Protein AF-A0A2P4XUZ0-F1 (afdb_monomer)

Solvent-accessible surface area (backbone atoms only — not comparable to full-atom values): 8310 Å² total; per-residue (Å²): 109,68,75,66,41,58,75,63,76,50,95,65,54,71,65,57,55,49,53,58,52,55,73,72,50,79,84,85,50,74,68,58,52,52,53,51,52,53,52,53,50,50,41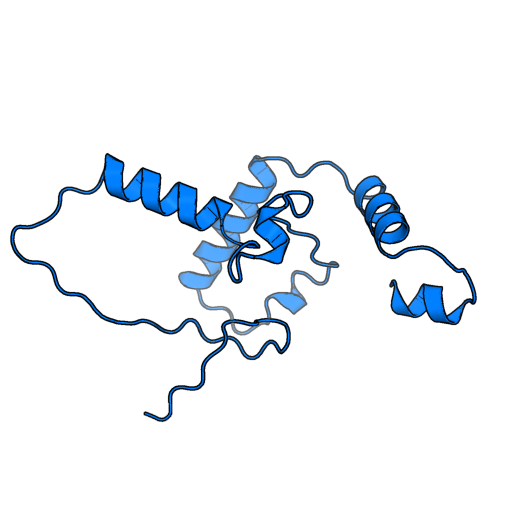,70,75,53,76,61,97,66,59,69,57,82,78,50,83,58,90,84,83,86,74,70,42,77,75,83,46,78,61,48,82,72,38,89,60,35,68,49,40,54,60,51,50,52,49,52,54,49,46,68,75,72,56,81,82,67,100,72,84,85,88,85,91,82,84,80,91,70,90,57,89,84,49,88,79,67,80,83,81,88,123

Structure (mmCIF, N/CA/C/O backbone):
data_AF-A0A2P4XUZ0-F1
#
_entry.id   AF-A0A2P4XUZ0-F1
#
loop_
_atom_site.group_PDB
_atom_site.id
_atom_site.type_symbol
_atom_site.label_atom_id
_atom_site.label_alt_id
_atom_site.label_comp_id
_atom_site.label_asym_id
_atom_site.label_entity_id
_atom_site.label_seq_id
_atom_site.pdbx_PDB_ins_code
_atom_site.Cartn_x
_atom_site.Cartn_y
_atom_site.Cartn_z
_atom_site.occupancy
_atom_site.B_iso_or_equiv
_atom_site.auth_seq_id
_atom_site.auth_comp_id
_atom_site.auth_asym_id
_atom_site.auth_atom_id
_atom_site.pdbx_PDB_model_num
ATOM 1 N N . MET A 1 1 ? 16.576 -11.439 -14.204 1.00 50.22 1 MET A N 1
ATOM 2 C CA . MET A 1 1 ? 17.469 -11.326 -15.381 1.00 50.22 1 MET A CA 1
ATOM 3 C C . MET A 1 1 ?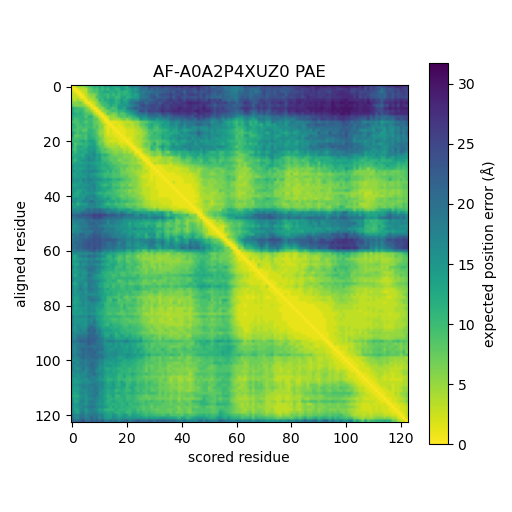 18.677 -10.415 -15.166 1.00 50.22 1 MET A C 1
ATOM 5 O O . MET A 1 1 ? 19.702 -10.685 -15.773 1.00 50.22 1 MET A O 1
ATOM 9 N N . TYR A 1 2 ? 18.621 -9.422 -14.272 1.00 43.38 2 TYR A N 1
ATOM 10 C CA . TYR A 1 2 ? 19.774 -8.587 -13.890 1.00 43.38 2 TYR A CA 1
ATOM 11 C C . TYR A 1 2 ? 21.031 -9.386 -13.484 1.00 43.38 2 TYR A C 1
ATOM 13 O O . TYR A 1 2 ? 22.101 -9.186 -14.047 1.00 43.38 2 TYR A O 1
ATOM 21 N N . GLN A 1 3 ? 20.890 -10.398 -12.617 1.00 46.34 3 GLN A N 1
ATOM 22 C CA . GLN A 1 3 ? 22.017 -11.273 -12.246 1.00 46.34 3 GLN A CA 1
ATOM 23 C C . GL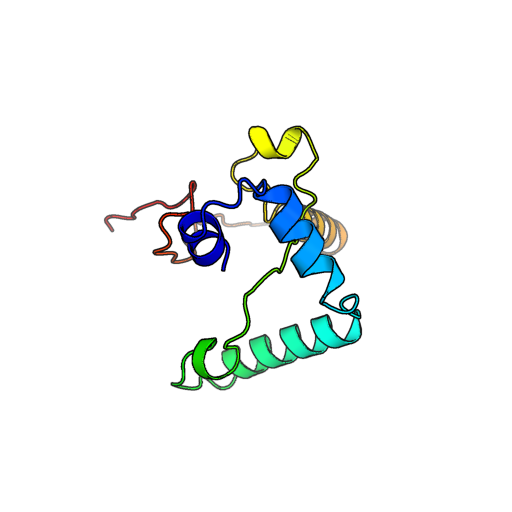N A 1 3 ? 22.591 -12.089 -13.421 1.00 46.34 3 GLN A C 1
ATOM 25 O O . GLN A 1 3 ? 23.767 -12.444 -13.414 1.00 46.34 3 GLN A O 1
ATOM 30 N N . LYS A 1 4 ? 21.780 -12.345 -14.457 1.00 53.59 4 LYS A N 1
ATOM 31 C CA . LYS A 1 4 ? 22.189 -13.054 -15.679 1.00 53.59 4 LYS A CA 1
ATOM 32 C C . LYS A 1 4 ? 22.975 -12.153 -16.647 1.00 53.59 4 LYS A C 1
ATOM 34 O O . LYS A 1 4 ? 23.714 -12.671 -17.469 1.00 53.59 4 LYS A O 1
ATOM 39 N N . LYS A 1 5 ? 22.808 -10.824 -16.552 1.00 52.25 5 LYS A N 1
ATOM 40 C CA . LYS A 1 5 ? 23.563 -9.826 -17.334 1.00 52.25 5 LYS A CA 1
ATOM 41 C C . LYS A 1 5 ? 24.849 -9.378 -16.629 1.00 52.25 5 LYS A C 1
ATOM 43 O O . LYS A 1 5 ? 25.851 -9.183 -17.302 1.00 52.25 5 LYS A O 1
ATOM 48 N N . MET A 1 6 ? 24.867 -9.325 -15.291 1.00 48.94 6 MET A N 1
ATOM 49 C CA . MET A 1 6 ? 26.105 -9.069 -14.529 1.00 48.94 6 MET A CA 1
ATOM 50 C C . MET A 1 6 ? 27.136 -10.199 -14.666 1.00 48.94 6 MET A C 1
ATOM 52 O O . MET A 1 6 ? 28.333 -9.947 -14.686 1.00 48.94 6 MET A O 1
ATOM 56 N N . THR A 1 7 ? 26.681 -11.443 -14.841 1.00 46.78 7 THR A N 1
ATOM 57 C CA . THR A 1 7 ? 27.550 -12.595 -15.152 1.00 46.78 7 THR A CA 1
ATOM 58 C C . THR A 1 7 ? 28.132 -12.558 -16.570 1.00 46.78 7 THR A C 1
ATOM 60 O O . THR A 1 7 ? 29.051 -13.315 -16.861 1.00 46.78 7 THR A O 1
ATOM 63 N N . GLN A 1 8 ? 27.643 -11.668 -17.443 1.00 55.88 8 GLN A N 1
ATOM 64 C CA . GLN A 1 8 ? 28.125 -11.481 -18.816 1.00 55.88 8 GLN A CA 1
ATOM 65 C C . GLN A 1 8 ? 29.077 -10.279 -18.973 1.00 55.88 8 GLN A C 1
ATOM 67 O O . GLN A 1 8 ? 29.321 -9.857 -20.098 1.00 55.88 8 GLN A O 1
ATOM 72 N N . ASN A 1 9 ? 29.638 -9.742 -17.877 1.00 50.16 9 ASN A N 1
ATOM 73 C CA . ASN A 1 9 ? 30.615 -8.638 -17.901 1.00 50.16 9 ASN A CA 1
ATOM 74 C C . ASN A 1 9 ? 30.116 -7.355 -18.598 1.00 50.16 9 ASN A C 1
ATOM 76 O O . ASN A 1 9 ? 30.912 -6.537 -19.053 1.00 50.16 9 ASN A O 1
ATOM 80 N N . VAL A 1 10 ? 28.796 -7.163 -18.694 1.00 57.69 10 VAL A N 1
ATOM 81 C CA . VAL A 1 10 ? 28.223 -5.918 -19.208 1.00 57.69 10 VAL A CA 1
ATOM 82 C C . VAL A 1 10 ? 27.905 -5.034 -18.009 1.00 57.69 10 VAL A C 1
ATOM 84 O O . VAL A 1 10 ? 26.992 -5.342 -17.237 1.00 57.69 10 VAL A O 1
ATOM 87 N N . ASP A 1 11 ? 28.679 -3.964 -17.847 1.00 55.78 11 ASP A N 1
ATOM 88 C CA . ASP A 1 11 ? 28.485 -2.934 -16.823 1.00 55.78 11 ASP A CA 1
ATOM 89 C C . ASP A 1 11 ? 27.260 -2.077 -17.181 1.00 55.78 11 ASP A C 1
ATOM 91 O O . ASP A 1 11 ? 27.360 -0.954 -17.660 1.00 55.78 11 ASP A O 1
ATOM 95 N N . VAL A 1 12 ? 26.071 -2.678 -17.078 1.00 63.44 12 VAL A N 1
ATOM 96 C CA . VAL A 1 12 ? 24.789 -2.000 -17.297 1.00 63.44 12 VAL A CA 1
ATOM 97 C C . VAL A 1 12 ? 24.200 -1.677 -15.939 1.00 63.44 12 VAL A C 1
ATOM 99 O O . VAL A 1 12 ? 23.948 -2.580 -15.129 1.00 63.44 12 VAL A O 1
ATOM 102 N N . SER A 1 13 ? 23.928 -0.397 -15.701 1.00 67.25 13 SER A N 1
ATOM 103 C CA . SER A 1 13 ? 23.312 0.044 -14.455 1.00 67.25 13 SER A CA 1
ATOM 104 C C . SER A 1 13 ? 21.939 -0.610 -14.284 1.00 67.25 13 SER A C 1
ATOM 106 O O . SER A 1 13 ? 21.165 -0.767 -15.233 1.00 67.25 13 SER A O 1
ATOM 108 N N . LYS A 1 14 ? 21.586 -0.977 -13.047 1.00 64.94 14 LYS A N 1
ATOM 109 C CA . LYS A 1 14 ? 20.268 -1.542 -12.709 1.00 64.94 14 LYS A CA 1
ATOM 110 C C . LYS A 1 14 ? 19.123 -0.698 -13.271 1.00 64.94 14 LYS A C 1
ATOM 112 O O . LYS A 1 14 ? 18.150 -1.259 -13.768 1.00 64.94 14 LYS A O 1
ATOM 117 N N . ASN A 1 15 ? 19.261 0.625 -13.240 1.00 61.59 15 ASN A N 1
ATOM 118 C CA . ASN A 1 15 ? 18.246 1.550 -13.740 1.00 61.59 15 ASN A CA 1
ATOM 119 C C . ASN A 1 15 ? 18.067 1.439 -15.260 1.00 61.59 15 ASN A C 1
ATOM 121 O O . ASN A 1 15 ? 16.940 1.442 -15.741 1.00 61.59 15 ASN A O 1
ATOM 125 N N . GLU A 1 16 ? 19.147 1.249 -16.015 1.00 69.00 16 GLU A N 1
ATOM 126 C CA . GLU A 1 16 ? 19.091 1.075 -17.471 1.00 69.00 16 GLU A CA 1
ATOM 127 C C . GLU A 1 16 ? 18.433 -0.251 -17.854 1.00 69.00 16 GLU A C 1
ATOM 129 O O . GLU A 1 16 ? 17.619 -0.301 -18.777 1.00 69.00 16 GLU A O 1
ATOM 134 N N . VAL A 1 17 ? 18.727 -1.326 -17.112 1.00 70.19 17 VAL A N 1
ATOM 135 C CA . VAL A 1 17 ? 18.054 -2.619 -17.299 1.00 70.19 17 VAL A CA 1
ATOM 136 C C . VAL A 1 17 ? 16.556 -2.490 -17.027 1.00 70.19 17 VAL A C 1
ATOM 138 O O . VAL A 1 17 ? 15.762 -2.976 -17.829 1.00 70.19 17 VAL A O 1
ATOM 141 N N . MET A 1 18 ? 16.171 -1.804 -15.948 1.00 65.38 18 MET A N 1
ATOM 142 C CA . MET A 1 18 ? 14.765 -1.566 -15.613 1.00 65.38 18 MET A CA 1
ATOM 143 C C . MET A 1 18 ? 14.060 -0.735 -16.690 1.00 65.38 18 MET A C 1
ATOM 145 O O . MET A 1 18 ? 12.983 -1.114 -17.129 1.00 65.38 18 MET A O 1
ATOM 149 N N . VAL A 1 19 ? 14.678 0.344 -17.184 1.00 69.50 19 VAL A N 1
ATOM 150 C CA . VAL A 1 19 ? 14.120 1.172 -18.270 1.00 69.50 19 VAL A CA 1
ATOM 151 C C . VAL A 1 19 ? 13.948 0.362 -19.557 1.00 69.50 19 VAL A C 1
ATOM 153 O O . VAL A 1 19 ? 12.925 0.483 -20.232 1.00 69.50 19 VAL A O 1
ATOM 156 N N . MET A 1 20 ? 14.921 -0.483 -19.904 1.00 69.81 20 MET A N 1
ATOM 157 C CA . MET A 1 20 ? 14.810 -1.378 -21.057 1.00 69.81 20 MET A CA 1
ATOM 158 C C . MET A 1 20 ? 13.697 -2.420 -20.890 1.00 69.81 20 MET A C 1
ATOM 160 O O . MET A 1 20 ? 13.032 -2.749 -21.869 1.00 69.81 20 MET A O 1
ATOM 164 N N . GLU A 1 21 ? 13.482 -2.940 -19.681 1.00 68.19 21 GLU A N 1
ATOM 165 C CA . GLU A 1 21 ? 12.371 -3.852 -19.393 1.00 68.19 21 GLU A CA 1
ATOM 166 C C . GLU A 1 21 ? 11.018 -3.132 -19.448 1.00 68.19 21 GLU A C 1
ATOM 168 O O . GLU A 1 21 ? 10.100 -3.643 -20.080 1.00 68.19 21 GLU A O 1
ATOM 173 N N . THR A 1 22 ? 10.894 -1.924 -18.894 1.00 64.12 22 THR A N 1
ATOM 174 C CA . THR A 1 22 ? 9.651 -1.140 -18.972 1.00 64.12 22 THR A CA 1
ATOM 175 C C . THR A 1 22 ? 9.268 -0.839 -20.420 1.00 64.12 22 THR A C 1
ATOM 177 O O . THR A 1 22 ? 8.104 -0.958 -20.777 1.00 64.12 22 THR A O 1
ATOM 180 N N . LYS A 1 23 ? 10.242 -0.539 -21.290 1.00 67.88 23 LYS A N 1
ATOM 181 C CA . LYS A 1 23 ? 10.004 -0.322 -22.731 1.00 67.88 23 LYS A CA 1
ATOM 182 C C . LYS A 1 23 ? 9.524 -1.572 -23.481 1.00 67.88 23 LYS A C 1
ATOM 184 O O . LYS A 1 23 ? 9.007 -1.440 -24.585 1.00 67.88 23 LYS A O 1
ATOM 189 N N . ARG A 1 24 ? 9.731 -2.774 -22.931 1.00 67.44 24 ARG A N 1
ATOM 190 C CA . ARG A 1 24 ? 9.286 -4.040 -23.540 1.00 67.44 24 ARG A CA 1
ATOM 191 C C . ARG A 1 24 ? 7.829 -4.375 -23.241 1.00 67.44 24 ARG A C 1
ATOM 193 O O . ARG A 1 24 ? 7.282 -5.244 -23.912 1.00 67.44 24 ARG A O 1
ATOM 200 N N . HIS A 1 25 ? 7.232 -3.738 -22.240 1.00 67.06 25 HIS A N 1
ATOM 201 C CA . HIS A 1 25 ? 5.857 -3.991 -21.836 1.00 67.06 25 HIS A CA 1
ATOM 202 C C . HIS A 1 25 ? 4.963 -2.831 -22.272 1.00 67.06 25 HIS A C 1
ATOM 204 O O . HIS A 1 25 ? 5.349 -1.666 -22.180 1.00 67.06 25 HIS A O 1
ATOM 210 N N . GLU A 1 26 ? 3.769 -3.154 -22.769 1.00 71.88 26 GLU A N 1
ATOM 211 C CA . GLU A 1 26 ? 2.752 -2.143 -23.042 1.00 71.88 26 GLU A CA 1
ATOM 212 C C . GLU A 1 26 ? 2.333 -1.444 -21.742 1.00 71.88 26 GLU A C 1
ATOM 214 O O . GLU A 1 26 ? 2.473 -1.990 -20.642 1.00 71.88 26 GLU A O 1
ATOM 219 N N . GLN A 1 27 ? 1.826 -0.216 -21.864 1.00 73.62 27 GLN A N 1
ATOM 220 C CA . GLN A 1 27 ? 1.274 0.487 -20.712 1.00 73.62 27 GLN A CA 1
ATOM 221 C C . GLN A 1 27 ? 0.094 -0.300 -20.138 1.00 73.62 27 GLN A C 1
ATOM 223 O O . GLN A 1 27 ? -0.822 -0.673 -20.871 1.00 73.62 27 GLN A O 1
ATOM 228 N N . ILE A 1 28 ? 0.115 -0.501 -18.820 1.00 76.00 28 ILE A N 1
ATOM 229 C CA . ILE A 1 28 ? -0.948 -1.200 -18.098 1.00 76.00 28 ILE A CA 1
ATOM 230 C C . ILE A 1 28 ? -2.230 -0.372 -18.203 1.00 76.00 28 ILE A C 1
ATOM 232 O O . ILE A 1 28 ? -2.279 0.779 -17.762 1.00 76.00 28 ILE A O 1
ATOM 236 N N . LYS A 1 29 ? -3.283 -0.958 -18.772 1.00 80.94 29 LYS A N 1
ATOM 237 C CA . LYS A 1 29 ? -4.591 -0.305 -18.899 1.00 80.94 29 LYS A CA 1
ATOM 238 C C . LYS A 1 29 ? -5.369 -0.432 -17.590 1.00 80.94 29 LYS A C 1
ATOM 240 O O . LYS A 1 29 ? -5.294 -1.448 -16.903 1.00 80.94 29 LYS A O 1
ATOM 245 N N . ALA A 1 30 ? -6.215 0.555 -17.286 1.00 82.44 30 ALA A N 1
ATOM 246 C CA . ALA A 1 30 ? -7.075 0.525 -16.095 1.00 82.44 30 ALA A CA 1
ATOM 247 C C . ALA A 1 30 ? -7.939 -0.751 -16.013 1.00 82.44 30 ALA A C 1
ATOM 249 O O . ALA A 1 30 ? -8.114 -1.327 -14.941 1.00 82.44 30 ALA A O 1
ATOM 250 N N . LEU A 1 31 ? -8.418 -1.241 -17.162 1.00 79.94 31 LEU A N 1
ATOM 251 C CA . LEU A 1 31 ? -9.196 -2.477 -17.252 1.00 79.94 31 LEU A CA 1
ATOM 252 C C . LEU A 1 31 ? -8.405 -3.716 -16.790 1.00 79.94 31 LEU A C 1
ATOM 254 O O . LEU A 1 31 ? -8.967 -4.608 -16.164 1.00 79.94 31 LEU A O 1
ATOM 258 N N . GLU A 1 32 ? -7.101 -3.777 -17.056 1.00 80.88 32 GLU A N 1
ATOM 259 C CA . GLU A 1 32 ? -6.250 -4.900 -16.638 1.00 80.88 32 GLU A CA 1
ATOM 260 C C . GLU A 1 32 ? -6.070 -4.932 -15.119 1.00 80.88 32 GLU A C 1
ATOM 262 O O . GLU A 1 32 ? -6.063 -6.006 -14.515 1.00 80.88 32 GLU A O 1
ATOM 267 N N . ILE A 1 33 ? -6.010 -3.756 -14.488 1.00 83.06 33 ILE A N 1
ATOM 268 C CA . ILE A 1 33 ? -5.978 -3.627 -13.028 1.00 83.06 33 ILE A CA 1
ATOM 269 C C . ILE A 1 33 ? -7.285 -4.156 -12.428 1.00 83.06 33 ILE A C 1
ATOM 271 O O . ILE A 1 33 ? -7.247 -4.946 -11.485 1.00 83.06 33 ILE A O 1
ATOM 275 N N . ILE A 1 34 ? -8.436 -3.785 -13.003 1.00 85.06 34 ILE A N 1
ATOM 276 C CA . ILE A 1 34 ? -9.752 -4.266 -12.552 1.00 85.06 34 ILE A CA 1
ATOM 277 C C . ILE A 1 34 ? -9.853 -5.790 -12.682 1.00 85.06 34 ILE A C 1
ATOM 279 O O . ILE A 1 34 ? -10.286 -6.450 -11.739 1.00 85.06 34 ILE A O 1
ATOM 283 N N . HIS A 1 35 ? -9.403 -6.371 -13.799 1.00 80.31 35 HIS A N 1
ATOM 284 C CA . HIS A 1 35 ? -9.348 -7.829 -13.950 1.00 80.31 35 HIS A CA 1
ATOM 285 C C . HIS A 1 35 ? -8.456 -8.487 -12.889 1.00 80.31 35 HIS A C 1
ATOM 287 O O . HIS A 1 35 ? -8.828 -9.516 -12.320 1.00 80.31 35 HIS A O 1
ATOM 293 N N . GLY A 1 36 ? -7.306 -7.880 -12.580 1.00 82.56 36 GLY A N 1
ATOM 294 C CA . GLY A 1 36 ? -6.424 -8.328 -11.504 1.00 82.56 36 GLY A CA 1
ATOM 295 C C . GLY A 1 36 ? -7.121 -8.332 -10.141 1.00 82.56 36 GLY A C 1
ATOM 296 O O . GLY A 1 36 ? -7.090 -9.343 -9.440 1.00 82.56 36 GLY A O 1
ATOM 297 N N . ILE A 1 37 ? -7.807 -7.241 -9.788 1.00 87.00 37 ILE A N 1
ATOM 298 C CA . ILE A 1 37 ? -8.583 -7.131 -8.542 1.00 87.00 37 ILE A CA 1
ATOM 299 C C . ILE A 1 37 ? -9.705 -8.174 -8.507 1.00 87.00 37 ILE A C 1
ATOM 301 O O . ILE A 1 37 ? -9.847 -8.879 -7.510 1.00 87.00 37 ILE A O 1
ATOM 305 N N . GLY A 1 38 ? -10.461 -8.331 -9.597 1.00 86.06 38 GLY A N 1
ATOM 306 C CA . GLY A 1 38 ? -11.533 -9.322 -9.697 1.00 86.06 38 GLY A CA 1
ATOM 307 C C . GLY A 1 38 ? -11.036 -10.748 -9.460 1.00 86.06 38 GLY A C 1
ATOM 308 O O . GLY A 1 38 ? -11.661 -11.508 -8.721 1.00 86.06 38 GLY A O 1
ATOM 309 N N . LEU A 1 39 ? -9.865 -11.101 -9.999 1.00 84.50 39 LEU A N 1
ATOM 310 C CA . LEU A 1 39 ? -9.256 -12.408 -9.752 1.00 84.50 39 LEU A CA 1
ATOM 311 C C . LEU A 1 39 ? -8.797 -12.578 -8.295 1.00 84.50 39 LEU A C 1
ATOM 313 O O . LEU A 1 39 ? -8.930 -13.669 -7.735 1.00 84.50 39 LEU A O 1
ATOM 317 N N . LEU A 1 40 ? -8.256 -11.523 -7.674 1.00 85.19 40 LEU A N 1
ATOM 318 C CA . LEU A 1 40 ? -7.882 -11.546 -6.257 1.00 85.19 40 LEU A CA 1
ATOM 319 C C . LEU A 1 40 ? -9.113 -11.765 -5.368 1.00 85.19 40 LEU A C 1
ATOM 321 O O . LEU A 1 40 ? -9.069 -12.627 -4.494 1.00 85.19 40 LEU A O 1
ATOM 325 N N . VAL A 1 41 ? -10.220 -11.067 -5.634 1.00 88.69 41 VAL A N 1
ATOM 326 C CA . VAL A 1 41 ? -11.495 -11.247 -4.916 1.00 88.69 41 VAL A CA 1
ATOM 327 C C . VAL A 1 41 ? -12.055 -12.652 -5.134 1.00 88.69 41 VAL A C 1
ATOM 329 O O . VAL A 1 41 ? -12.409 -13.324 -4.168 1.00 88.69 41 VAL A O 1
ATOM 332 N N . ALA A 1 42 ? -12.067 -13.149 -6.373 1.00 86.81 42 ALA A N 1
AT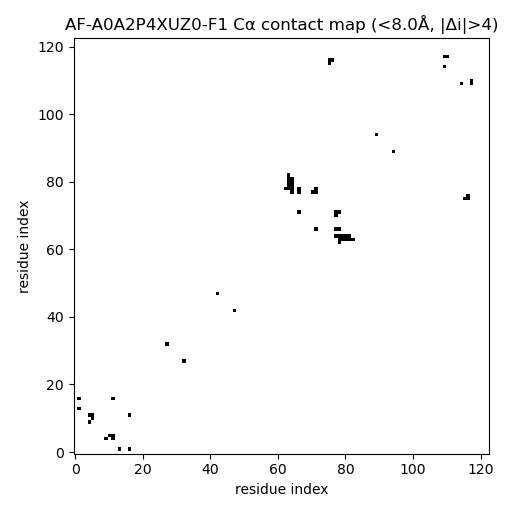OM 333 C CA . ALA A 1 42 ? -12.518 -14.507 -6.673 1.00 86.81 42 ALA A CA 1
ATOM 334 C C . ALA A 1 42 ? -11.717 -15.563 -5.895 1.00 86.81 42 ALA A C 1
ATOM 336 O O . ALA A 1 42 ? -12.288 -16.536 -5.408 1.00 86.81 42 ALA A O 1
ATOM 337 N N . ARG A 1 43 ? -10.407 -15.351 -5.715 1.00 82.62 43 ARG A N 1
ATOM 338 C CA . ARG A 1 43 ? -9.563 -16.213 -4.876 1.00 82.62 43 ARG A CA 1
ATOM 339 C C . ARG A 1 43 ? -9.847 -16.089 -3.380 1.00 82.62 43 ARG A C 1
ATOM 341 O O . ARG A 1 43 ? -9.681 -17.085 -2.683 1.00 82.62 43 ARG A O 1
ATOM 348 N N . MET A 1 44 ? -10.238 -14.912 -2.888 1.00 87.31 44 MET A N 1
ATOM 349 C CA . MET A 1 44 ? -10.669 -14.755 -1.492 1.00 87.31 44 MET A CA 1
ATOM 350 C C . MET A 1 44 ? -11.977 -15.512 -1.226 1.00 87.31 44 MET A C 1
ATOM 352 O O . MET A 1 44 ? -12.118 -16.114 -0.168 1.00 87.31 44 MET A O 1
ATOM 356 N N . LEU A 1 45 ? -12.909 -15.507 -2.187 1.00 87.56 45 LEU A N 1
ATOM 357 C CA . LEU A 1 45 ? -14.221 -16.157 -2.061 1.00 87.56 45 LEU A CA 1
ATOM 358 C C . LEU A 1 45 ? -14.172 -17.672 -2.307 1.00 87.56 45 LEU A C 1
ATOM 360 O O . LEU A 1 45 ? -14.810 -18.437 -1.590 1.00 87.56 45 LEU A O 1
ATOM 364 N N . CYS A 1 46 ? -13.404 -18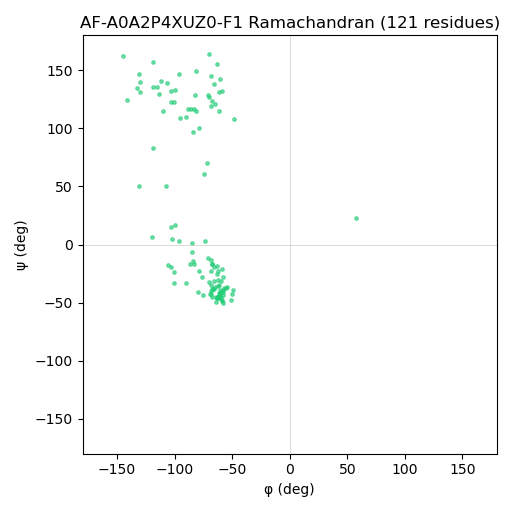.109 -3.305 1.00 85.31 46 CYS A N 1
ATOM 365 C CA . CYS A 1 46 ? -13.232 -19.510 -3.679 1.00 85.31 46 CYS A CA 1
ATOM 366 C C . CYS A 1 46 ? -11.753 -19.894 -3.516 1.00 85.31 46 CYS A C 1
ATOM 368 O O . CYS A 1 46 ? -10.997 -19.855 -4.498 1.00 85.31 46 CYS A O 1
ATOM 370 N N . PRO A 1 47 ? -11.309 -20.243 -2.293 1.00 74.69 47 PRO A N 1
ATOM 371 C CA . PRO A 1 47 ? -9.908 -20.528 -2.026 1.00 74.69 47 PRO A CA 1
ATOM 372 C C . PRO A 1 47 ? -9.444 -21.727 -2.856 1.00 74.69 47 PRO A C 1
ATOM 374 O O . PRO A 1 47 ? -9.910 -22.854 -2.706 1.00 74.69 47 PRO A O 1
ATOM 377 N N . HIS A 1 48 ? -8.516 -21.467 -3.773 1.00 72.31 48 HIS A N 1
ATOM 378 C CA . HIS A 1 48 ? -7.937 -22.477 -4.646 1.00 72.31 48 HIS A CA 1
ATOM 379 C C . HIS A 1 48 ? -6.570 -22.903 -4.098 1.00 72.31 48 HIS A C 1
ATOM 381 O O . HIS A 1 48 ? -5.733 -22.055 -3.801 1.00 72.31 48 HIS A O 1
ATOM 387 N N . ASN A 1 49 ? -6.298 -24.209 -4.026 1.00 63.47 49 ASN A N 1
ATOM 388 C CA . ASN A 1 49 ? -5.077 -24.758 -3.409 1.00 63.47 49 ASN A CA 1
ATOM 389 C C . ASN A 1 49 ? -3.785 -24.570 -4.236 1.00 63.47 49 ASN A C 1
ATOM 391 O O . ASN A 1 49 ? -2.729 -25.070 -3.851 1.00 63.47 49 ASN A O 1
ATOM 395 N N . ARG A 1 50 ? -3.844 -23.888 -5.388 1.00 70.25 50 ARG A N 1
ATOM 396 C CA . ARG A 1 50 ? -2.675 -23.663 -6.259 1.00 70.25 50 ARG A CA 1
ATOM 397 C C . ARG A 1 50 ? -2.039 -22.311 -5.989 1.00 70.25 50 ARG A C 1
ATOM 399 O O . ARG A 1 50 ? -2.731 -21.333 -5.698 1.00 70.25 50 ARG A O 1
ATOM 406 N N . ARG A 1 51 ? -0.715 -22.232 -6.124 1.00 66.06 51 ARG A N 1
ATOM 407 C CA . ARG A 1 51 ? 0.029 -21.006 -5.831 1.00 66.06 51 ARG A CA 1
ATOM 408 C C . ARG A 1 51 ? -0.333 -19.956 -6.873 1.00 66.06 51 ARG A C 1
ATOM 410 O O . ARG A 1 51 ? -0.510 -20.252 -8.052 1.00 66.06 51 ARG A O 1
ATOM 417 N N . LEU A 1 52 ? -0.393 -18.695 -6.450 1.00 64.44 52 LEU A N 1
ATOM 418 C CA . LEU A 1 52 ? -0.607 -17.575 -7.369 1.00 64.44 52 LEU A CA 1
ATOM 419 C C . LEU A 1 52 ? 0.450 -17.569 -8.489 1.00 64.44 52 LEU A C 1
ATOM 421 O O . LEU A 1 52 ? 0.111 -17.347 -9.647 1.00 64.44 52 LEU A O 1
ATOM 425 N N . ALA A 1 53 ? 1.688 -17.928 -8.132 1.00 62.25 53 ALA A N 1
ATOM 426 C CA . ALA A 1 53 ? 2.820 -18.088 -9.039 1.00 62.25 53 ALA A CA 1
ATOM 427 C C . ALA A 1 53 ? 2.602 -19.146 -10.134 1.00 62.25 53 ALA A C 1
ATOM 429 O O . ALA A 1 53 ? 3.098 -18.956 -11.238 1.00 62.25 53 ALA A O 1
ATOM 430 N N . ASP A 1 54 ? 1.828 -20.205 -9.872 1.00 65.88 54 ASP A N 1
ATOM 431 C CA . ASP A 1 54 ? 1.551 -21.257 -10.864 1.00 65.88 54 ASP A CA 1
ATOM 432 C C . ASP A 1 54 ? 0.683 -20.723 -12.019 1.00 65.88 54 ASP A C 1
ATOM 434 O O . ASP A 1 54 ? 0.695 -21.268 -13.117 1.00 65.88 54 ASP A O 1
ATOM 438 N N . HIS A 1 55 ? -0.058 -19.636 -11.773 1.00 58.81 55 HIS A N 1
ATOM 439 C CA . HIS A 1 55 ? -0.879 -18.943 -12.770 1.00 58.81 55 HIS A CA 1
ATOM 440 C C . HIS A 1 55 ? -0.253 -17.635 -13.283 1.00 58.81 55 HIS A C 1
ATOM 442 O O . HIS A 1 55 ? -0.660 -17.148 -14.331 1.00 58.81 55 HIS A O 1
ATOM 448 N N . TRP A 1 56 ? 0.702 -17.054 -12.552 1.00 56.31 56 TRP A N 1
ATOM 449 C CA . TRP A 1 56 ? 1.271 -15.725 -12.811 1.00 56.31 56 TRP A CA 1
ATOM 450 C C . TRP A 1 56 ? 2.803 -15.776 -12.803 1.00 56.31 56 TRP A C 1
ATOM 452 O O . TRP A 1 56 ? 3.464 -14.995 -12.117 1.00 56.31 56 TRP A O 1
ATOM 462 N N . ALA A 1 57 ? 3.385 -16.719 -13.547 1.00 46.75 57 ALA A N 1
ATOM 463 C CA . ALA A 1 57 ? 4.830 -16.825 -13.744 1.00 46.75 57 ALA A CA 1
ATOM 464 C C . ALA A 1 57 ? 5.345 -15.731 -14.700 1.00 46.75 57 ALA A C 1
ATOM 466 O O . ALA A 1 57 ? 5.912 -16.017 -15.750 1.00 46.75 57 ALA A O 1
ATOM 467 N N . THR A 1 58 ? 5.160 -14.465 -14.332 1.00 52.19 58 THR A N 1
ATOM 468 C CA . THR A 1 58 ? 5.713 -13.325 -15.065 1.00 52.19 58 THR A CA 1
ATOM 469 C C . THR A 1 58 ? 6.374 -12.384 -14.072 1.00 52.19 58 THR A C 1
ATOM 471 O O . THR A 1 58 ? 5.841 -12.117 -12.998 1.00 52.19 58 THR A O 1
ATOM 474 N N . THR A 1 59 ? 7.573 -11.920 -14.413 1.00 51.38 59 THR A N 1
ATOM 475 C CA . THR A 1 59 ? 8.400 -10.999 -13.627 1.00 51.38 59 THR A CA 1
ATOM 476 C C . THR A 1 59 ? 7.561 -9.803 -13.160 1.00 51.38 59 THR A C 1
ATOM 478 O O . THR A 1 59 ? 7.139 -8.977 -13.963 1.00 51.38 59 THR A O 1
ATOM 481 N N . THR A 1 60 ? 7.251 -9.743 -11.864 1.00 55.72 60 THR A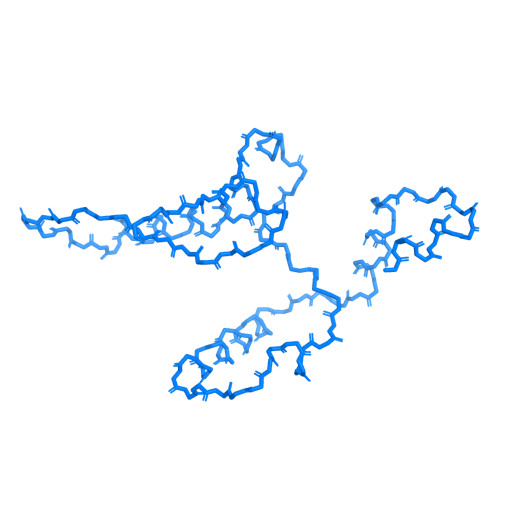 N 1
ATOM 482 C CA . THR A 1 60 ? 6.308 -8.772 -11.297 1.00 55.72 60 THR A CA 1
ATOM 483 C C . THR A 1 60 ? 6.963 -7.403 -11.134 1.00 55.72 60 THR A C 1
ATOM 485 O O . THR A 1 60 ? 7.665 -7.172 -10.150 1.00 55.72 60 THR A O 1
ATOM 488 N N . ASN A 1 61 ? 6.695 -6.492 -12.069 1.00 67.06 61 ASN A N 1
ATOM 489 C CA . ASN A 1 61 ? 7.120 -5.091 -12.013 1.00 67.06 61 ASN A CA 1
ATOM 490 C C . ASN A 1 61 ? 5.923 -4.163 -11.713 1.00 67.06 61 ASN A C 1
ATOM 492 O O . ASN A 1 61 ? 5.692 -3.193 -12.430 1.00 67.06 61 ASN A O 1
ATOM 496 N N . LEU A 1 62 ? 5.131 -4.472 -10.675 1.00 72.56 62 LEU A N 1
ATOM 497 C CA . LEU A 1 62 ? 4.073 -3.569 -10.207 1.00 72.56 62 LEU A CA 1
ATOM 498 C C . LEU A 1 62 ? 4.659 -2.560 -9.215 1.00 72.56 62 LEU A C 1
ATOM 500 O O . LEU A 1 62 ? 5.107 -2.933 -8.130 1.00 72.56 62 LEU A O 1
ATOM 504 N N . TYR A 1 63 ? 4.617 -1.284 -9.586 1.00 78.75 63 TYR A N 1
ATOM 505 C CA . TYR A 1 63 ? 5.001 -0.162 -8.737 1.00 78.75 63 TYR A CA 1
ATOM 506 C C . TYR A 1 63 ? 3.763 0.678 -8.437 1.00 78.75 63 TYR A C 1
ATOM 508 O O . TYR A 1 63 ? 3.024 1.028 -9.350 1.00 78.75 63 TYR A O 1
ATOM 516 N N . LEU A 1 64 ? 3.533 0.973 -7.157 1.00 81.19 64 LEU A N 1
ATOM 517 C CA . LEU A 1 64 ? 2.378 1.756 -6.704 1.00 81.19 64 LEU A CA 1
ATOM 518 C C . LEU A 1 64 ? 2.736 3.219 -6.422 1.00 81.19 64 LEU A C 1
ATOM 520 O O . LEU A 1 64 ? 1.862 4.080 -6.469 1.00 81.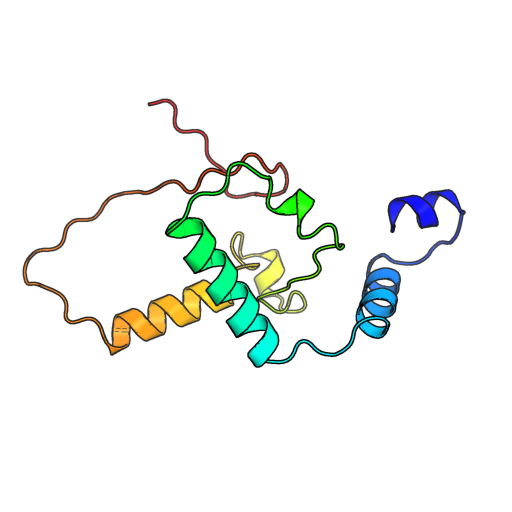19 64 LEU A O 1
ATOM 524 N N . THR A 1 65 ? 4.007 3.501 -6.133 1.00 82.31 65 THR A N 1
ATOM 525 C CA . THR A 1 65 ? 4.510 4.837 -5.791 1.00 82.31 65 THR A CA 1
ATOM 526 C C . THR A 1 65 ? 5.755 5.140 -6.619 1.00 82.31 65 THR A C 1
ATOM 528 O O . THR A 1 65 ? 6.541 4.232 -6.914 1.00 82.31 65 THR A O 1
ATOM 531 N N . ASP A 1 66 ? 5.945 6.411 -6.971 1.00 84.50 66 ASP A N 1
ATOM 532 C CA . ASP A 1 66 ? 7.146 6.895 -7.647 1.00 84.50 66 ASP A CA 1
ATOM 533 C C . ASP A 1 66 ? 8.361 6.831 -6.707 1.00 84.50 66 ASP A C 1
ATOM 535 O O . ASP A 1 66 ? 8.382 7.449 -5.645 1.00 84.50 66 ASP A O 1
ATOM 539 N N . ASN A 1 67 ? 9.383 6.061 -7.082 1.00 83.81 67 ASN A N 1
ATOM 540 C CA . ASN A 1 67 ? 10.600 5.903 -6.282 1.00 83.81 67 ASN A CA 1
ATOM 541 C C . ASN A 1 67 ? 11.642 7.007 -6.529 1.00 83.81 67 ASN A C 1
ATOM 543 O O . ASN A 1 67 ? 12.721 6.935 -5.955 1.00 83.81 67 ASN A O 1
ATOM 5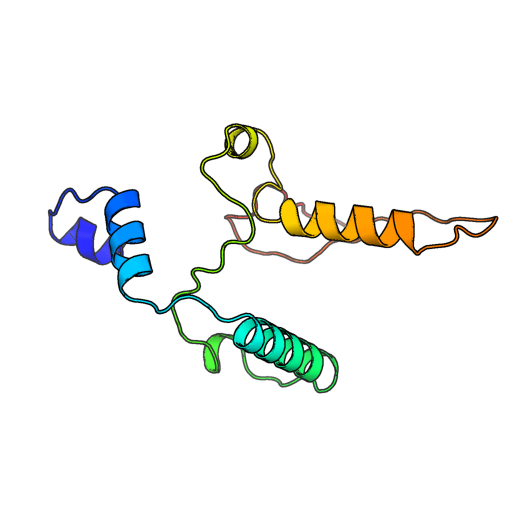47 N N . THR A 1 68 ? 11.364 7.988 -7.389 1.00 86.00 68 THR A N 1
ATOM 548 C CA . THR A 1 68 ? 12.262 9.131 -7.624 1.00 86.00 68 THR A CA 1
ATOM 549 C C . THR A 1 68 ? 12.083 10.254 -6.599 1.00 86.00 68 THR A C 1
ATOM 551 O O . THR A 1 68 ? 12.951 11.116 -6.476 1.00 86.00 68 THR A O 1
ATOM 554 N N . ASP A 1 69 ? 10.994 10.231 -5.826 1.00 88.00 69 ASP A N 1
ATOM 555 C CA . ASP A 1 69 ? 10.743 11.193 -4.753 1.00 88.00 69 ASP A CA 1
ATOM 556 C C . ASP A 1 69 ? 11.778 11.034 -3.626 1.00 88.00 69 ASP A C 1
ATOM 558 O O . ASP A 1 69 ? 12.089 9.923 -3.188 1.00 88.00 69 ASP A O 1
ATOM 562 N N . LEU A 1 70 ? 12.266 12.156 -3.095 1.00 89.00 70 LEU A N 1
ATOM 563 C CA . LEU A 1 70 ? 13.193 12.210 -1.960 1.00 89.00 70 LEU A CA 1
ATOM 564 C C . LEU A 1 70 ? 12.636 11.526 -0.701 1.00 89.00 70 LEU A C 1
ATOM 566 O O . LEU A 1 70 ? 13.388 11.013 0.128 1.00 89.00 70 LEU A O 1
ATOM 570 N N . LYS A 1 71 ? 11.310 11.483 -0.547 1.00 87.75 71 LYS A N 1
ATOM 571 C CA . LYS A 1 71 ? 10.635 10.789 0.557 1.00 87.75 71 LYS A CA 1
ATOM 572 C C . LYS A 1 71 ? 10.795 9.270 0.490 1.00 87.75 71 LYS A C 1
ATOM 574 O O . LYS A 1 71 ? 10.589 8.608 1.509 1.00 87.75 71 LYS A O 1
ATOM 579 N N . SER A 1 72 ? 11.185 8.716 -0.659 1.00 87.25 72 SER A N 1
ATOM 580 C CA . SER A 1 72 ? 11.442 7.281 -0.809 1.00 87.25 72 SER A CA 1
ATOM 581 C C . SER A 1 72 ? 12.586 6.779 0.074 1.00 87.25 72 SER A C 1
ATOM 583 O O . SER A 1 72 ? 12.522 5.652 0.565 1.00 87.25 72 SER A O 1
ATOM 585 N N . GLU A 1 73 ? 13.574 7.634 0.350 1.00 86.56 73 GLU A N 1
ATOM 586 C CA . GLU A 1 73 ? 14.732 7.315 1.193 1.00 86.56 73 GLU A CA 1
ATOM 587 C C . GLU A 1 73 ? 14.385 7.307 2.690 1.00 86.56 73 GLU A C 1
ATOM 589 O O . GLU A 1 73 ? 14.998 6.593 3.481 1.00 86.56 73 GLU A O 1
ATOM 594 N N . THR A 1 74 ? 13.383 8.088 3.102 1.00 89.38 74 THR A N 1
ATOM 595 C CA . THR A 1 74 ? 13.043 8.271 4.523 1.00 89.38 74 THR A CA 1
ATOM 596 C C . THR A 1 74 ? 11.844 7.433 4.965 1.00 89.38 74 THR A C 1
ATOM 598 O O . THR A 1 74 ? 11.790 6.964 6.105 1.00 89.38 74 THR A O 1
ATOM 601 N N . ASN A 1 75 ? 10.872 7.202 4.082 1.00 89.25 75 ASN A N 1
ATOM 602 C CA . ASN A 1 75 ? 9.635 6.514 4.427 1.00 89.25 75 ASN A CA 1
ATOM 603 C C . ASN A 1 75 ? 9.745 4.991 4.236 1.00 89.25 75 ASN A C 1
ATOM 605 O O . ASN A 1 75 ? 9.705 4.466 3.125 1.00 89.25 75 ASN A O 1
ATOM 609 N N . ARG A 1 76 ? 9.761 4.237 5.341 1.00 87.69 76 ARG A N 1
ATOM 610 C CA . ARG A 1 76 ? 9.852 2.760 5.322 1.00 87.69 76 ARG A CA 1
ATOM 611 C C . ARG A 1 76 ? 8.676 2.060 4.622 1.00 87.69 76 ARG A C 1
ATOM 613 O O . ARG A 1 76 ? 8.835 0.925 4.179 1.00 87.69 76 ARG A O 1
ATOM 620 N N . ALA A 1 77 ? 7.519 2.714 4.512 1.00 88.06 77 ALA A N 1
ATOM 621 C CA . ALA A 1 77 ? 6.326 2.211 3.830 1.00 88.06 77 ALA A CA 1
ATOM 622 C C . ALA A 1 77 ? 6.118 2.848 2.440 1.00 88.06 77 ALA A C 1
ATOM 624 O O . ALA A 1 77 ? 5.035 2.726 1.867 1.00 88.06 77 ALA A O 1
ATOM 625 N N . TRP A 1 78 ? 7.140 3.505 1.873 1.00 90.44 78 TRP A N 1
ATOM 626 C CA . TRP A 1 78 ? 7.025 4.284 0.633 1.00 90.44 78 TRP A CA 1
ATOM 627 C C . TRP A 1 78 ? 6.357 3.531 -0.522 1.00 90.44 78 TRP A C 1
ATOM 629 O O . TRP A 1 78 ? 5.470 4.056 -1.194 1.00 90.44 78 TRP A O 1
ATOM 639 N N . LYS A 1 79 ? 6.712 2.254 -0.696 1.00 86.12 79 LYS A N 1
ATOM 640 C CA . LYS A 1 79 ? 6.213 1.392 -1.781 1.00 86.12 79 LYS A CA 1
ATOM 641 C C . LYS A 1 79 ? 4.696 1.215 -1.815 1.00 86.12 79 LYS A C 1
ATOM 643 O O . LYS A 1 79 ? 4.182 0.811 -2.849 1.00 86.12 79 LYS A O 1
ATOM 648 N N . VAL A 1 80 ? 4.007 1.453 -0.701 1.00 89.12 80 VAL A N 1
ATOM 649 C CA . VAL A 1 80 ? 2.542 1.358 -0.593 1.00 89.12 80 VAL A CA 1
ATOM 650 C C . VAL A 1 80 ? 1.910 2.689 -0.191 1.00 89.12 80 VAL A C 1
ATOM 652 O O . VAL A 1 80 ? 0.712 2.738 0.067 1.00 89.12 80 VAL A O 1
ATOM 655 N N . ARG A 1 81 ? 2.697 3.772 -0.118 1.00 92.12 81 ARG A N 1
ATOM 656 C CA . ARG A 1 81 ? 2.243 5.060 0.413 1.00 92.12 81 ARG A CA 1
ATOM 657 C C . ARG A 1 81 ? 1.040 5.608 -0.348 1.00 92.12 81 ARG A C 1
ATOM 659 O O . ARG A 1 81 ? 0.081 5.989 0.306 1.00 92.12 81 ARG A O 1
ATOM 666 N N . SER A 1 82 ? 1.045 5.536 -1.678 1.00 91.50 82 SER A N 1
ATOM 667 C CA . SER A 1 82 ? -0.085 5.971 -2.512 1.00 91.50 82 SER A CA 1
ATOM 668 C C . SER A 1 82 ? -1.393 5.247 -2.176 1.00 91.50 82 SER A C 1
ATOM 670 O O . SER A 1 82 ? -2.452 5.865 -2.123 1.00 91.50 82 SER A O 1
ATOM 672 N N . VAL A 1 83 ? -1.325 3.943 -1.889 1.00 90.38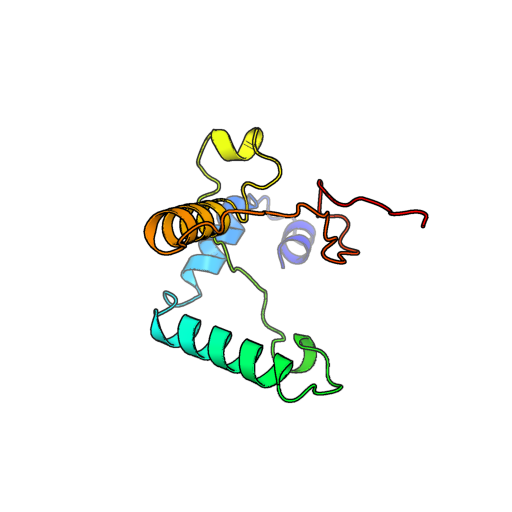 83 VAL A N 1
ATOM 673 C CA . VAL A 1 83 ? -2.485 3.149 -1.464 1.00 90.38 83 VAL A CA 1
ATOM 674 C C . VAL A 1 83 ? -2.943 3.570 -0.073 1.00 90.38 83 VAL A C 1
ATOM 676 O O . VAL A 1 83 ? -4.138 3.715 0.156 1.00 90.38 83 VAL A O 1
ATOM 679 N N . VAL A 1 84 ? -2.008 3.793 0.854 1.00 92.19 84 VAL A N 1
ATOM 680 C CA . VAL A 1 84 ? -2.336 4.259 2.208 1.00 92.19 84 VAL A CA 1
ATOM 681 C C . VAL A 1 84 ? -2.999 5.636 2.167 1.00 92.19 84 VAL A C 1
ATOM 683 O O . VAL A 1 84 ? -4.017 5.815 2.826 1.00 92.19 84 VAL A O 1
ATOM 686 N N . ASP A 1 85 ? -2.470 6.575 1.378 1.00 94.31 85 ASP A N 1
ATOM 687 C CA . ASP A 1 85 ? -3.050 7.911 1.193 1.00 94.31 85 ASP A CA 1
ATOM 688 C C . ASP A 1 85 ? -4.482 7.820 0.659 1.00 94.31 85 ASP A C 1
ATOM 690 O O . ASP A 1 85 ? -5.400 8.374 1.260 1.00 94.31 85 ASP A O 1
ATOM 694 N N . ALA A 1 86 ? -4.690 7.047 -0.412 1.00 93.56 86 ALA A N 1
ATOM 695 C CA . ALA A 1 86 ? -6.008 6.863 -1.012 1.00 93.56 86 ALA A CA 1
ATOM 696 C C . ALA A 1 86 ? -7.016 6.243 -0.031 1.00 93.56 86 ALA A C 1
ATOM 698 O O . ALA A 1 86 ? -8.169 6.676 0.030 1.00 93.56 86 ALA A O 1
ATOM 699 N N . LEU A 1 87 ? -6.593 5.247 0.757 1.00 92.69 87 LEU A N 1
ATOM 700 C CA . LEU A 1 87 ? -7.442 4.647 1.785 1.00 92.69 87 LEU A CA 1
ATOM 701 C C . LEU A 1 87 ? -7.787 5.667 2.870 1.00 92.69 87 LEU A C 1
ATOM 703 O O . LEU A 1 87 ? -8.961 5.827 3.183 1.00 92.69 87 LEU A O 1
ATOM 707 N N . GLN A 1 88 ? -6.798 6.376 3.414 1.00 94.75 88 GLN A N 1
ATOM 708 C CA . GLN A 1 88 ? -7.020 7.376 4.460 1.00 94.75 88 GLN A CA 1
ATOM 709 C C . GLN A 1 88 ? -7.977 8.475 3.990 1.00 94.75 88 GLN A C 1
ATOM 711 O O . GLN A 1 88 ? -8.953 8.754 4.678 1.00 94.75 88 GLN A O 1
ATOM 716 N N . GLU A 1 89 ? -7.755 9.033 2.799 1.00 95.75 89 GLU A N 1
ATOM 717 C CA . GLU A 1 89 ? -8.626 10.061 2.226 1.00 95.75 89 GLU A CA 1
ATOM 718 C C . GLU A 1 89 ? -10.062 9.551 2.041 1.00 95.75 89 GLU A C 1
ATOM 720 O O . GLU A 1 89 ? -11.024 10.221 2.419 1.00 95.75 89 GLU A O 1
ATOM 725 N N . THR A 1 90 ? -10.214 8.338 1.504 1.00 94.06 90 THR A N 1
ATOM 726 C CA . THR A 1 90 ? -11.532 7.745 1.245 1.00 94.06 90 THR A CA 1
ATOM 727 C C . THR A 1 90 ? -12.276 7.440 2.543 1.00 94.06 90 THR A C 1
ATOM 729 O O . THR A 1 90 ? -13.450 7.783 2.664 1.00 94.06 90 THR A O 1
ATOM 732 N N . PHE A 1 91 ? -11.606 6.842 3.534 1.00 91.81 91 PHE A N 1
ATOM 733 C CA . PHE A 1 91 ? -12.215 6.570 4.835 1.00 91.81 91 PHE A CA 1
ATOM 734 C C . PHE A 1 91 ? -12.601 7.865 5.544 1.00 91.81 91 PHE A C 1
ATOM 736 O O . PHE A 1 91 ? -13.723 7.973 6.015 1.00 91.81 91 PHE A O 1
ATOM 743 N N . THR A 1 92 ? -11.729 8.874 5.583 1.00 92.31 92 THR A N 1
ATOM 744 C CA . THR A 1 92 ? -12.053 10.152 6.233 1.00 92.31 92 THR A CA 1
ATOM 745 C C . THR A 1 92 ? -13.241 10.857 5.581 1.00 92.31 92 THR A C 1
ATOM 747 O O . THR A 1 92 ? -14.015 11.502 6.283 1.00 92.31 92 THR A O 1
ATOM 750 N N . ARG A 1 93 ? -13.403 10.738 4.259 1.00 94.44 93 ARG A N 1
ATOM 751 C CA . ARG A 1 93 ? -14.507 11.378 3.538 1.00 94.44 93 ARG A CA 1
ATOM 752 C C . ARG A 1 93 ? -15.848 10.672 3.743 1.00 94.44 93 ARG A C 1
ATOM 754 O O . ARG A 1 93 ? -16.854 11.348 3.927 1.00 94.44 93 ARG A O 1
ATOM 761 N N . GLU A 1 94 ? -15.865 9.343 3.694 1.00 93.94 94 GLU A N 1
ATOM 762 C CA . GLU A 1 94 ? -17.117 8.573 3.606 1.00 93.94 94 GLU A CA 1
ATOM 763 C C . GLU A 1 94 ? -17.515 7.877 4.921 1.00 93.94 94 GLU A C 1
ATOM 765 O O . GLU A 1 94 ? -18.665 7.469 5.086 1.00 93.94 94 GLU A O 1
ATOM 770 N N . TYR A 1 95 ? -16.591 7.703 5.872 1.00 92.06 95 TYR A N 1
ATOM 771 C CA . TYR A 1 95 ? -16.855 6.957 7.103 1.00 92.06 95 TYR A CA 1
ATOM 772 C C . TYR A 1 95 ? -17.418 7.856 8.208 1.00 92.06 95 TYR A C 1
ATOM 774 O O . TYR A 1 95 ? -16.733 8.735 8.734 1.00 92.06 95 TYR A O 1
ATOM 782 N N . GLN A 1 96 ? -18.655 7.588 8.628 1.00 92.94 96 GLN A N 1
ATOM 783 C CA . GLN A 1 96 ? -19.235 8.215 9.816 1.00 92.94 96 GLN A CA 1
ATOM 784 C C . GLN A 1 96 ? -18.765 7.489 11.079 1.00 92.94 96 GLN A C 1
ATOM 786 O O . GLN A 1 96 ? -19.087 6.322 11.301 1.00 92.94 96 GLN A O 1
ATOM 791 N N . MET A 1 97 ? -17.994 8.186 11.914 1.00 89.94 97 MET A N 1
ATOM 792 C CA . MET A 1 97 ? -17.435 7.605 13.132 1.00 89.94 97 MET A CA 1
ATOM 793 C C . MET A 1 97 ? -18.530 7.367 14.193 1.00 89.94 97 MET A C 1
ATOM 795 O O . MET A 1 97 ? -19.268 8.300 14.519 1.00 89.94 97 MET A O 1
ATOM 799 N N . PRO A 1 98 ? -18.635 6.152 14.765 1.00 92.44 98 PRO A N 1
ATOM 800 C CA . PRO A 1 98 ? -19.558 5.871 15.864 1.00 92.44 98 PRO A CA 1
ATOM 801 C C . PRO A 1 98 ? -19.119 6.550 17.174 1.00 92.44 98 PRO A C 1
ATOM 803 O O . PRO A 1 98 ? -17.966 6.946 17.333 1.00 92.44 98 PRO A O 1
ATOM 806 N N . SER A 1 99 ? -20.030 6.647 18.149 1.00 94.19 99 SER A N 1
ATOM 807 C CA . SER A 1 99 ? -19.760 7.252 19.468 1.00 94.19 99 SER A CA 1
ATOM 808 C C . SER A 1 99 ? -18.772 6.463 20.335 1.00 94.19 99 SER A C 1
ATOM 810 O O . SER A 1 99 ? -18.231 7.006 21.297 1.00 94.19 99 SER A O 1
ATOM 812 N N . VAL A 1 100 ? -18.534 5.193 20.002 1.00 95.69 100 VAL A N 1
ATOM 813 C CA . VAL A 1 100 ? -17.571 4.311 20.665 1.00 95.69 100 VAL A CA 1
ATOM 814 C C . VAL A 1 100 ? -16.703 3.657 19.599 1.00 95.69 100 VAL A C 1
ATOM 816 O O . VAL A 1 100 ? -17.221 3.112 18.626 1.00 95.69 100 VAL A O 1
ATOM 819 N N . LEU A 1 101 ? -15.386 3.698 19.799 1.00 94.25 101 LEU A N 1
ATOM 820 C CA . LEU A 1 101 ? -14.389 3.158 18.881 1.00 94.25 101 LEU A CA 1
ATOM 821 C C . LEU A 1 101 ? -13.403 2.270 19.646 1.00 94.25 101 LEU A C 1
ATOM 823 O O . LEU A 1 101 ? -12.984 2.612 20.751 1.00 94.25 101 LEU A O 1
ATOM 827 N N . SER A 1 102 ? -13.024 1.144 19.046 1.00 93.81 102 SER A N 1
ATOM 828 C CA . SER A 1 102 ? -11.979 0.249 19.546 1.00 93.81 102 SER A CA 1
ATOM 829 C C . SER A 1 102 ? -10.773 0.275 18.615 1.00 93.81 102 SER A C 1
ATOM 831 O O . SER A 1 102 ? -10.935 0.275 17.394 1.00 93.81 102 SER A O 1
ATOM 833 N N . PHE A 1 103 ? -9.577 0.238 19.195 1.00 94.69 103 PHE A N 1
ATOM 834 C CA . PHE A 1 103 ? -8.322 0.131 18.461 1.00 94.69 103 PHE A CA 1
ATOM 835 C C . PHE A 1 103 ? -7.653 -1.194 18.795 1.00 94.69 103 PHE A C 1
ATOM 837 O O . PHE A 1 103 ? -7.595 -1.573 19.963 1.00 94.69 103 PHE A O 1
ATOM 844 N N . ASP A 1 104 ? -7.154 -1.865 17.765 1.00 94.00 104 ASP A N 1
ATOM 845 C CA . ASP A 1 104 ? -6.400 -3.107 17.881 1.00 94.00 104 ASP A CA 1
ATOM 846 C C . ASP A 1 104 ? -5.305 -3.142 16.808 1.00 94.00 104 ASP A C 1
ATOM 848 O O . ASP A 1 104 ? -5.350 -2.387 15.828 1.00 94.00 104 ASP A O 1
ATOM 852 N N . GLU A 1 105 ? -4.316 -4.006 16.995 1.00 90.94 105 GLU A N 1
ATOM 853 C CA . GLU A 1 105 ? -3.211 -4.193 16.066 1.00 90.94 105 GLU A CA 1
ATOM 854 C C . GLU A 1 105 ? -3.402 -5.471 15.241 1.00 90.94 105 GLU A C 1
ATOM 856 O O . GLU A 1 105 ? -3.665 -6.551 15.761 1.00 90.94 105 GLU A O 1
ATOM 861 N N . ALA A 1 106 ? -3.225 -5.360 13.923 1.00 89.12 106 ALA A N 1
ATOM 862 C CA . ALA A 1 106 ? -3.256 -6.501 13.016 1.00 89.12 106 ALA A CA 1
ATOM 863 C C . ALA A 1 106 ? -1.910 -6.664 12.306 1.00 89.12 106 ALA A C 1
ATOM 865 O O . ALA A 1 106 ? -1.343 -5.709 11.770 1.00 89.12 106 ALA A O 1
ATOM 866 N N . MET A 1 107 ? -1.425 -7.906 12.227 1.00 88.12 107 MET A N 1
ATOM 867 C CA . MET A 1 107 ? -0.193 -8.238 11.517 1.00 88.12 107 MET A CA 1
ATOM 868 C C . MET A 1 107 ? -0.497 -8.885 10.164 1.00 88.12 107 MET A C 1
ATOM 870 O O . MET A 1 107 ? -1.092 -9.958 10.083 1.00 88.12 107 MET A O 1
ATOM 874 N N . ILE A 1 108 ? 0.004 -8.276 9.087 1.00 87.50 108 ILE A N 1
ATOM 875 C CA . ILE A 1 108 ? -0.001 -8.901 7.760 1.00 87.50 108 ILE A CA 1
ATOM 876 C C . ILE A 1 108 ? 1.211 -9.841 7.662 1.00 87.50 108 ILE A C 1
ATOM 878 O O . ILE A 1 108 ? 2.355 -9.370 7.706 1.00 87.50 108 ILE A O 1
ATOM 882 N N . PRO A 1 109 ? 1.012 -11.163 7.504 1.00 86.25 109 PRO A N 1
ATOM 883 C CA . PRO A 1 109 ? 2.114 -12.109 7.498 1.00 86.25 109 PRO A CA 1
ATOM 884 C C . PRO A 1 109 ? 2.991 -11.909 6.260 1.00 86.25 109 PRO A C 1
ATOM 886 O O . PRO A 1 109 ? 2.548 -12.013 5.117 1.00 86.25 109 PRO A O 1
ATOM 889 N N . SER A 1 110 ? 4.281 -11.670 6.485 1.00 85.06 110 SER A N 1
ATOM 890 C CA . SER A 1 110 ? 5.278 -11.598 5.420 1.00 85.06 110 SER A CA 1
ATOM 891 C C . SER A 1 110 ? 6.578 -12.241 5.875 1.00 85.06 110 SER A C 1
ATOM 893 O O . SER A 1 110 ? 7.163 -11.860 6.886 1.00 85.06 110 SER A O 1
ATOM 895 N N . ARG A 1 111 ? 7.054 -13.222 5.104 1.00 83.94 111 ARG A N 1
ATOM 896 C CA . ARG A 1 111 ? 8.362 -13.872 5.311 1.00 83.94 111 ARG A CA 1
ATOM 897 C C . ARG A 1 111 ? 9.465 -13.276 4.433 1.00 83.94 111 ARG A C 1
ATOM 899 O O . ARG A 1 111 ? 10.588 -13.768 4.433 1.00 83.94 111 ARG A O 1
ATOM 906 N N . SER A 1 112 ? 9.153 -12.238 3.656 1.00 82.75 112 SER A N 1
ATOM 907 C CA . SER A 1 112 ? 10.110 -11.639 2.729 1.00 82.75 112 SER A CA 1
ATOM 908 C C . SER A 1 112 ? 11.208 -10.888 3.478 1.00 82.75 112 SER A C 1
ATOM 910 O O . SER A 1 112 ? 10.928 -9.977 4.254 1.00 82.75 112 SER A O 1
ATOM 912 N N . ARG A 1 113 ? 12.471 -11.206 3.171 1.00 84.19 113 ARG A N 1
ATOM 913 C CA . ARG A 1 113 ? 13.649 -10.480 3.682 1.00 84.19 113 ARG A CA 1
ATOM 914 C C . ARG A 1 113 ? 13.723 -9.020 3.225 1.00 84.19 113 ARG A C 1
ATOM 916 O O . ARG A 1 113 ? 14.464 -8.241 3.805 1.00 84.19 113 ARG A O 1
ATOM 923 N N . TYR A 1 114 ? 12.989 -8.663 2.171 1.00 82.12 114 TYR A N 1
ATOM 924 C CA . TYR A 1 114 ? 12.947 -7.303 1.631 1.00 82.12 114 TYR A CA 1
ATOM 925 C C . TYR A 1 114 ? 11.933 -6.406 2.350 1.00 82.12 114 TYR A C 1
ATOM 927 O O . TYR A 1 114 ? 11.858 -5.216 2.049 1.00 82.12 114 TYR A O 1
ATOM 935 N N . ASN A 1 115 ? 11.130 -6.966 3.260 1.00 85.75 115 ASN A N 1
ATOM 936 C CA . ASN A 1 115 ? 10.212 -6.190 4.075 1.00 85.75 115 ASN A CA 1
ATOM 937 C C . ASN A 1 115 ? 10.946 -5.627 5.301 1.00 85.75 115 ASN A C 1
ATOM 939 O O . ASN A 1 115 ? 11.094 -6.311 6.314 1.00 85.75 115 ASN A O 1
ATOM 943 N N . GLY A 1 116 ? 11.382 -4.371 5.204 1.00 85.25 116 GLY A N 1
ATOM 944 C CA . GLY A 1 116 ? 12.087 -3.681 6.282 1.00 85.25 116 GLY A CA 1
ATOM 945 C C . GLY A 1 116 ? 11.230 -3.374 7.513 1.00 85.25 116 GLY A C 1
ATOM 946 O O . GLY A 1 116 ? 11.801 -3.025 8.538 1.00 85.25 116 GLY A O 1
ATOM 947 N N . THR A 1 117 ? 9.897 -3.483 7.448 1.00 88.06 117 THR A N 1
ATOM 948 C CA . THR A 1 117 ? 8.977 -3.241 8.580 1.00 88.06 117 THR A CA 1
ATOM 949 C C . THR A 1 117 ? 8.454 -4.526 9.224 1.00 88.06 117 THR A C 1
ATOM 951 O O . THR A 1 117 ? 7.628 -4.463 10.128 1.00 88.06 117 THR A O 1
ATOM 954 N N . ARG A 1 118 ? 8.931 -5.697 8.784 1.00 89.12 118 ARG A N 1
ATOM 955 C CA . ARG A 1 118 ? 8.540 -6.996 9.343 1.00 89.12 118 ARG A CA 1
ATOM 956 C C . ARG A 1 118 ? 8.867 -7.070 10.838 1.00 89.12 118 ARG A C 1
ATOM 958 O O . ARG A 1 118 ? 10.007 -6.831 11.229 1.00 89.12 118 ARG A O 1
ATOM 965 N N . GLN A 1 119 ? 7.899 -7.525 11.625 1.00 89.75 119 GLN A N 1
ATOM 966 C CA . GLN A 1 119 ? 8.062 -7.834 13.044 1.00 89.75 119 GLN A CA 1
ATOM 967 C C . GLN A 1 119 ? 7.768 -9.316 13.304 1.00 89.75 119 GLN A C 1
ATOM 969 O O . GLN A 1 119 ? 7.134 -9.986 12.486 1.00 89.75 119 GLN A O 1
ATOM 974 N N . PHE A 1 120 ? 8.306 -9.845 14.401 1.00 88.12 120 PHE A N 1
ATOM 975 C CA . PHE A 1 120 ? 7.989 -11.182 14.893 1.00 88.12 120 PHE A CA 1
ATOM 976 C C . PHE A 1 120 ? 7.184 -11.025 16.179 1.00 88.12 120 PHE A C 1
ATOM 978 O O . PHE A 1 120 ? 7.717 -10.521 17.164 1.00 88.12 120 PHE A O 1
ATOM 985 N N . MET A 1 121 ? 5.925 -11.451 16.148 1.00 86.62 121 MET A N 1
ATOM 986 C CA . MET A 1 121 ? 5.089 -11.558 17.341 1.00 86.62 121 MET A CA 1
ATOM 987 C C . MET A 1 121 ? 5.426 -12.881 18.028 1.00 86.62 121 MET A C 1
ATOM 989 O O . MET A 1 121 ? 5.496 -13.914 17.360 1.00 86.62 121 MET A O 1
ATOM 993 N N . LYS A 1 122 ? 5.725 -12.829 19.328 1.00 81.50 122 LYS A N 1
ATOM 994 C CA . LYS A 1 122 ? 6.120 -14.005 20.121 1.00 81.50 122 LYS A CA 1
ATOM 995 C C . LYS A 1 122 ? 4.912 -14.764 20.686 1.00 81.50 122 LYS A C 1
ATOM 997 O O . LYS A 1 122 ? 5.083 -15.902 21.119 1.00 81.50 122 LYS A O 1
ATOM 1002 N N . ASP A 1 123 ? 3.761 -14.109 20.690 1.00 71.25 123 ASP A N 1
ATOM 1003 C CA . ASP A 1 123 ? 2.516 -14.580 21.292 1.00 71.25 123 ASP A CA 1
ATOM 1004 C C . ASP A 1 123 ? 1.915 -15.787 20.557 1.00 71.25 123 ASP A C 1
ATOM 1006 O O . ASP A 1 123 ? 2.066 -15.877 19.312 1.00 71.25 123 ASP A O 1
#

pLDDT: mean 78.48, std 14.05, range [43.38, 95.75]

Radius of gyration: 19.16 Å; Cα contacts (8 Å, |Δi|>4): 33; chains: 1; bounding box: 50×37×45 Å

Foldseek 3Di:
DVVVVVVVVDPDDPVNVVVVVVVVDDPDDPVNVVVVVVVVVVCVVPPDPDDPCVVVVDDDPDADADCVDPCVVVDLCRRCVNVVVVVVVVCVVPPDDDPDDDDDDDDDDDPDPPNPPDDDDPD

Sequence (123 aa):
MYQKKMTQNVDVSKNEVMVMETKRHEQIKALEIIHGIGLLVARMLCPHNRRLADHWATTTNLYLTDNTDLKSETNRAWKVRSVVDALQETFTREYQMPSVLSFDEAMIPSRSRYNGTRQFMKD

Secondary structure (DSSP, 8-state):
-HHHHHTTT----HHHHHHHHHTTSPPPPHHHHHHHHHHHHHHHHS--SS-HHHH--S------S-TTSTHHHH-TTGGGHHHHHHHHHHHHHH----SS------PPP---TT-TT------

Organism: NCBI:txid4796

Mean predicted aligned error: 10.58 Å